Protein AF-A0A925KQ56-F1 (afdb_monomer_lite)

Secondary structure (DSSP, 8-state):
-EEEEEEE--SS---SEEEEEHHHHHHHHHHHHTTTTT-HHHHHHHS-TTS-EEE-GGGHHHHHHHHHHHHHHTTTSS-HHHHHHHHHHHHHHHHHHHHT-EEEEEE-

Foldseek 3Di:
DWKKKFWPPDPPDTHDIDTHDPVLLVVLCVVCVVPVVQQVQVCQQSVDRADKHKDALVCLVSNLVSLVVSLVVCVPPPCPPSNVRSVVVNVRSVVCNVVNTMMMIHHD

Radius of gyration: 12.73 Å; chains: 1; bounding box: 30×29×31 Å

Structure (mmCIF, N/CA/C/O backbone):
data_AF-A0A925KQ56-F1
#
_entry.id   AF-A0A925KQ56-F1
#
loop_
_atom_site.group_PDB
_atom_site.id
_atom_site.type_symbol
_atom_site.label_atom_id
_atom_site.label_alt_id
_atom_site.label_comp_id
_atom_site.label_asym_id
_atom_site.label_entity_id
_atom_site.label_seq_id
_atom_site.pdbx_PDB_ins_code
_atom_site.Cartn_x
_atom_site.Cartn_y
_atom_site.Cartn_z
_atom_site.occupancy
_atom_site.B_iso_or_equiv
_atom_site.auth_seq_id
_atom_site.auth_comp_id
_atom_site.auth_asym_id
_atom_site.auth_atom_id
_atom_site.pdbx_PDB_model_num
ATOM 1 N N . MET A 1 1 ? 8.446 16.331 -5.390 1.00 64.19 1 MET A N 1
ATOM 2 C CA . MET A 1 1 ? 7.085 16.292 -4.823 1.00 64.19 1 MET A CA 1
ATOM 3 C C . MET A 1 1 ? 6.797 14.844 -4.478 1.00 64.19 1 MET A C 1
ATOM 5 O O . MET A 1 1 ? 7.175 13.980 -5.271 1.00 64.19 1 MET A O 1
ATOM 9 N N . ALA A 1 2 ? 6.265 14.591 -3.287 1.00 78.31 2 ALA A N 1
ATOM 10 C CA . ALA A 1 2 ? 5.973 13.261 -2.758 1.00 78.31 2 ALA A CA 1
ATOM 11 C C . ALA A 1 2 ? 4.470 13.178 -2.468 1.00 78.31 2 ALA A C 1
ATOM 13 O O . ALA A 1 2 ? 3.882 14.183 -2.084 1.00 78.31 2 ALA A O 1
ATOM 14 N N . LEU A 1 3 ? 3.883 12.009 -2.696 1.00 82.69 3 LEU A N 1
ATOM 15 C CA . LEU A 1 3 ? 2.577 11.647 -2.159 1.00 82.69 3 LEU A CA 1
ATOM 16 C C . LEU A 1 3 ? 2.817 11.125 -0.741 1.00 82.69 3 LEU A C 1
ATOM 18 O O . LEU A 1 3 ? 3.615 10.205 -0.579 1.00 82.69 3 LEU A O 1
ATOM 22 N N . ASP A 1 4 ? 2.152 11.667 0.268 1.00 87.69 4 ASP A N 1
ATOM 23 C CA . ASP A 1 4 ? 2.236 11.139 1.627 1.00 87.69 4 ASP A CA 1
ATOM 24 C C . ASP A 1 4 ? 1.151 10.082 1.846 1.00 87.69 4 ASP A C 1
ATOM 26 O O . ASP A 1 4 ? -0.005 10.246 1.457 1.00 87.69 4 ASP A O 1
ATOM 30 N N . ILE A 1 5 ? 1.535 8.962 2.458 1.00 88.69 5 ILE A N 1
ATOM 31 C CA . ILE A 1 5 ? 0.607 7.920 2.897 1.00 88.69 5 ILE A CA 1
ATOM 32 C C . ILE A 1 5 ? 0.624 7.892 4.413 1.00 88.69 5 ILE A C 1
ATOM 34 O O . ILE A 1 5 ? 1.681 7.733 5.022 1.00 88.69 5 ILE A O 1
ATOM 38 N N . GLU A 1 6 ? -0.544 8.032 5.022 1.00 89.88 6 GLU A N 1
ATOM 39 C CA . GLU A 1 6 ? -0.686 8.221 6.457 1.00 89.88 6 GLU A CA 1
ATOM 40 C C . GLU A 1 6 ? -1.847 7.417 7.042 1.00 89.88 6 GLU A C 1
ATOM 42 O O . GLU A 1 6 ? -2.803 7.038 6.359 1.00 89.88 6 GLU A O 1
ATOM 47 N N . ILE A 1 7 ? -1.760 7.160 8.345 1.00 84.81 7 ILE A N 1
ATOM 48 C CA . ILE A 1 7 ? -2.906 6.691 9.124 1.00 84.81 7 ILE A CA 1
ATOM 49 C C . ILE A 1 7 ? -3.818 7.889 9.389 1.00 84.81 7 ILE A C 1
ATOM 51 O O . ILE A 1 7 ? -3.380 8.874 9.989 1.00 84.81 7 ILE A O 1
ATOM 55 N N . ASP A 1 8 ? -5.094 7.789 9.020 1.00 83.25 8 ASP A N 1
ATOM 56 C CA . ASP A 1 8 ? -6.060 8.842 9.320 1.00 83.25 8 ASP A CA 1
ATOM 57 C C . ASP A 1 8 ? -6.536 8.739 10.779 1.00 83.25 8 ASP A C 1
ATOM 59 O O . ASP A 1 8 ? -7.235 7.806 11.201 1.00 83.25 8 ASP A O 1
ATOM 63 N N . PHE A 1 9 ? -6.150 9.728 11.582 1.00 71.88 9 PHE A N 1
ATOM 64 C CA . PHE A 1 9 ? -6.612 9.879 12.959 1.00 71.88 9 PHE A CA 1
ATOM 65 C C . PHE A 1 9 ? -7.863 10.764 13.084 1.00 71.88 9 PHE A C 1
ATOM 67 O O . PHE A 1 9 ? -8.416 10.866 14.186 1.00 71.88 9 PHE A O 1
ATOM 74 N N . GLY A 1 10 ? -8.349 11.351 11.989 1.00 68.38 10 GLY A N 1
ATOM 75 C CA . GLY A 1 10 ? -9.392 12.370 11.947 1.00 68.38 10 GLY A CA 1
ATOM 76 C C . GLY A 1 10 ? -8.856 13.763 12.301 1.00 68.38 10 GLY A C 1
ATOM 77 O O . GLY A 1 10 ? -7.697 14.091 12.075 1.00 68.38 10 GLY A O 1
ATOM 78 N N . ASN A 1 11 ? -9.688 14.599 12.934 1.00 57.00 11 ASN A N 1
ATOM 79 C CA . ASN A 1 11 ? -9.375 16.007 13.251 1.00 57.00 11 ASN A CA 1
ATOM 80 C C . ASN A 1 11 ? -8.282 16.229 14.324 1.00 57.00 11 ASN A C 1
ATOM 82 O O . ASN A 1 11 ? -8.119 17.344 14.824 1.00 57.00 11 ASN A O 1
ATOM 86 N N . THR A 1 12 ? -7.546 15.195 14.731 1.00 44.12 12 THR A N 1
ATOM 87 C CA . THR A 1 12 ? -6.543 15.272 15.800 1.00 44.12 12 THR A CA 1
ATOM 88 C C . THR A 1 12 ? -5.239 14.613 15.365 1.00 44.12 12 THR A C 1
ATOM 90 O O . THR A 1 12 ? -5.074 13.418 15.574 1.00 44.12 12 THR A O 1
ATOM 93 N N . LYS A 1 13 ? -4.317 15.442 14.848 1.00 46.56 13 LYS A N 1
ATOM 94 C CA . LYS A 1 13 ? -2.942 15.136 14.393 1.00 46.56 13 LYS A CA 1
ATOM 95 C C . LYS A 1 13 ? -2.844 14.166 13.208 1.00 46.56 13 LYS A C 1
ATOM 97 O O . LYS A 1 13 ? -3.422 13.091 13.231 1.00 46.56 13 LYS A O 1
ATOM 102 N N . THR A 1 14 ? -2.033 14.539 12.220 1.00 52.03 14 THR A N 1
ATOM 103 C CA . THR A 1 14 ? -1.519 13.613 11.205 1.00 52.03 14 THR A CA 1
ATOM 104 C C . THR A 1 14 ? -0.808 12.457 11.903 1.00 52.03 14 THR A C 1
ATOM 106 O O . THR A 1 14 ? -0.095 12.655 12.896 1.00 52.03 14 THR A O 1
ATOM 109 N N . GLY A 1 15 ? -1.089 11.247 11.433 1.00 62.09 15 GLY A N 1
ATOM 110 C CA . GLY A 1 15 ? -0.518 10.021 11.959 1.00 62.09 15 GLY A CA 1
ATOM 111 C C . GLY A 1 15 ? 0.959 9.857 11.642 1.00 62.09 15 GLY A C 1
ATOM 112 O O . GLY A 1 15 ? 1.617 10.763 11.137 1.00 62.09 15 GLY A O 1
ATOM 113 N N . GLU A 1 16 ? 1.480 8.663 11.918 1.00 80.94 16 GLU A N 1
ATOM 114 C CA . GLU A 1 16 ? 2.671 8.192 11.209 1.00 80.94 16 GLU A CA 1
ATOM 115 C C . GLU A 1 16 ? 2.409 8.315 9.699 1.00 80.94 16 GLU A C 1
ATOM 117 O O . GLU A 1 16 ? 1.318 7.973 9.230 1.00 80.94 16 GLU A O 1
ATOM 122 N N . SER A 1 17 ? 3.383 8.846 8.961 1.00 87.88 17 SER A N 1
ATOM 123 C CA . SER A 1 17 ? 3.310 9.000 7.513 1.00 87.88 17 SER A CA 1
ATOM 124 C C . SER A 1 17 ? 4.595 8.517 6.856 1.00 87.88 17 SER A C 1
ATOM 126 O O . SER A 1 17 ? 5.677 8.548 7.453 1.00 87.88 17 SER A O 1
ATOM 128 N N . ILE A 1 18 ? 4.466 8.053 5.618 1.00 91.25 18 ILE A N 1
ATOM 129 C CA . ILE A 1 18 ? 5.586 7.664 4.768 1.00 91.25 18 ILE A CA 1
ATOM 130 C C . ILE A 1 18 ? 5.477 8.385 3.420 1.00 91.25 18 ILE A C 1
ATOM 132 O O . ILE A 1 18 ? 4.386 8.443 2.847 1.00 91.25 18 ILE A O 1
ATOM 136 N N . PRO A 1 19 ? 6.591 8.902 2.878 1.00 91.56 19 PRO A N 1
ATOM 137 C CA . PRO A 1 19 ? 6.584 9.526 1.567 1.00 91.56 19 PRO A CA 1
ATOM 138 C C . PRO A 1 19 ? 6.679 8.468 0.461 1.00 91.56 19 PRO A C 1
ATOM 140 O O . PRO A 1 19 ? 7.563 7.608 0.472 1.00 91.56 19 PRO A O 1
ATOM 143 N N . LEU A 1 20 ? 5.820 8.584 -0.547 1.00 90.44 20 LEU A N 1
ATOM 144 C CA . LEU A 1 20 ? 5.916 7.894 -1.827 1.00 90.44 20 LEU A CA 1
ATOM 145 C C . LEU A 1 20 ? 6.403 8.876 -2.896 1.00 90.44 20 LEU A C 1
ATOM 147 O O . LEU A 1 20 ? 5.721 9.842 -3.237 1.00 90.44 20 LEU A O 1
ATOM 151 N N . TYR A 1 21 ? 7.581 8.625 -3.465 1.00 90.94 21 TYR A N 1
ATOM 152 C CA . TYR A 1 21 ? 8.112 9.442 -4.555 1.00 90.94 21 TYR A CA 1
ATOM 153 C C . TYR A 1 21 ? 7.565 9.002 -5.917 1.00 90.94 21 TYR A C 1
ATOM 155 O O . TYR A 1 21 ? 7.236 7.838 -6.133 1.00 90.94 21 TYR A O 1
ATOM 163 N N . LEU A 1 22 ? 7.550 9.929 -6.879 1.00 89.00 22 LEU A N 1
ATOM 164 C CA . LEU A 1 22 ? 6.930 9.735 -8.195 1.00 89.00 22 LEU A CA 1
ATOM 165 C C . LEU A 1 22 ? 7.489 8.526 -8.956 1.00 89.00 22 LEU A C 1
ATOM 167 O O . LEU A 1 22 ? 6.752 7.837 -9.658 1.00 89.00 22 LEU A O 1
ATOM 171 N N . ASN A 1 23 ? 8.789 8.259 -8.811 1.00 88.88 23 ASN A N 1
ATOM 172 C CA . ASN A 1 23 ? 9.421 7.104 -9.445 1.00 88.88 23 ASN A CA 1
ATOM 173 C C . ASN A 1 23 ? 8.892 5.793 -8.851 1.00 88.88 23 ASN A C 1
ATOM 175 O O . ASN A 1 23 ? 8.484 4.916 -9.605 1.00 88.88 23 ASN A O 1
ATOM 179 N N . ASP A 1 24 ? 8.854 5.684 -7.521 1.00 89.25 24 ASP A N 1
ATOM 180 C CA . ASP A 1 24 ? 8.344 4.503 -6.818 1.00 89.25 24 ASP A CA 1
ATOM 181 C C . ASP A 1 24 ? 6.856 4.289 -7.126 1.00 89.25 24 ASP A C 1
ATOM 183 O O . ASP A 1 24 ? 6.447 3.178 -7.463 1.00 89.25 24 ASP A O 1
ATOM 187 N N . HIS A 1 25 ? 6.062 5.368 -7.125 1.00 92.06 25 HIS A N 1
ATOM 188 C CA . HIS A 1 25 ? 4.655 5.338 -7.538 1.00 92.06 25 HIS A CA 1
ATOM 189 C C . HIS A 1 25 ? 4.490 4.79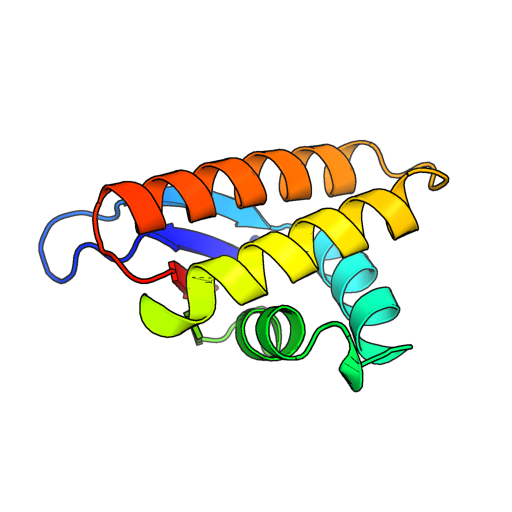7 -8.955 1.00 92.06 25 HIS A C 1
ATOM 191 O O . HIS A 1 25 ? 3.706 3.877 -9.170 1.00 92.06 25 HIS A O 1
ATOM 197 N N . SER A 1 26 ? 5.264 5.317 -9.911 1.00 90.06 26 SER A N 1
ATOM 198 C CA . SER A 1 26 ? 5.183 4.900 -11.313 1.00 90.06 26 SER A CA 1
ATOM 199 C C . SER A 1 26 ? 5.488 3.410 -11.481 1.00 90.06 26 SER A C 1
ATOM 201 O O . SER A 1 26 ? 4.834 2.736 -12.277 1.00 90.06 26 SER A O 1
ATOM 203 N N . PHE A 1 27 ? 6.452 2.874 -10.726 1.00 89.38 27 PHE A N 1
ATOM 204 C CA . PHE A 1 27 ? 6.766 1.445 -10.748 1.00 89.38 27 PHE A CA 1
ATOM 205 C C . PHE A 1 27 ? 5.651 0.598 -10.146 1.00 89.38 27 PHE A C 1
ATOM 207 O O . PHE A 1 27 ? 5.209 -0.357 -10.786 1.00 89.38 27 PHE A O 1
ATOM 214 N N . ILE A 1 28 ? 5.176 0.966 -8.955 1.00 92.38 28 ILE A N 1
ATOM 215 C CA . ILE A 1 28 ? 4.092 0.254 -8.271 1.00 92.38 28 ILE A CA 1
ATOM 216 C C . ILE A 1 28 ? 2.844 0.246 -9.150 1.00 92.38 28 ILE A C 1
ATOM 218 O O . ILE A 1 28 ? 2.286 -0.817 -9.402 1.00 92.38 28 ILE A O 1
ATOM 222 N N . MET A 1 29 ? 2.451 1.402 -9.690 1.00 93.81 29 MET A N 1
ATOM 223 C CA . MET A 1 29 ? 1.274 1.513 -10.547 1.00 93.81 29 MET A CA 1
ATOM 224 C C . MET A 1 29 ? 1.435 0.761 -11.861 1.00 93.81 29 MET A C 1
ATOM 226 O O . MET A 1 29 ? 0.470 0.166 -12.326 1.00 93.81 29 MET A O 1
ATOM 230 N N . LYS A 1 30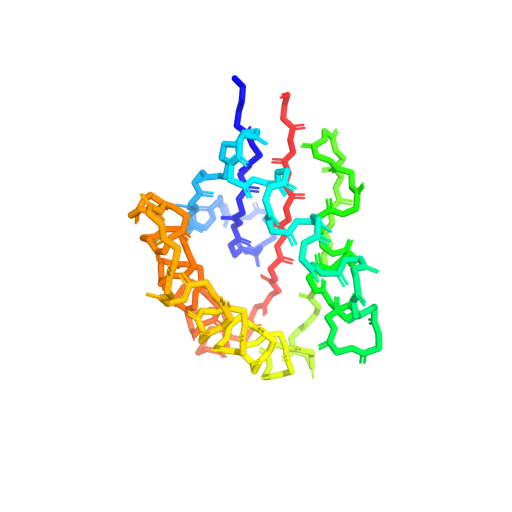 ? 2.627 0.733 -12.465 1.00 92.94 30 LYS A N 1
ATOM 231 C CA . LYS A 1 30 ? 2.857 -0.084 -13.663 1.00 92.94 30 LYS A CA 1
ATOM 232 C C . LYS A 1 30 ? 2.593 -1.565 -13.374 1.00 92.94 30 LYS A C 1
ATOM 234 O O . LYS A 1 30 ? 1.812 -2.185 -14.083 1.00 92.94 30 LYS A O 1
ATOM 239 N N . VAL A 1 31 ? 3.196 -2.107 -12.315 1.00 92.62 31 VAL A N 1
ATOM 240 C CA . VAL A 1 31 ? 3.026 -3.523 -11.945 1.00 92.62 31 VAL A CA 1
ATOM 241 C C . VAL A 1 31 ? 1.592 -3.824 -11.509 1.00 92.62 31 VAL A C 1
ATOM 243 O O . VAL A 1 31 ? 1.066 -4.884 -11.841 1.00 92.62 31 VAL A O 1
ATOM 246 N N . ALA A 1 32 ? 0.956 -2.903 -10.784 1.00 93.94 32 ALA A N 1
ATOM 247 C CA . ALA A 1 32 ? -0.414 -3.065 -10.323 1.00 93.94 32 ALA A CA 1
ATOM 248 C C . ALA A 1 32 ? -1.408 -3.086 -11.495 1.00 93.94 32 ALA A C 1
ATOM 250 O O . ALA A 1 32 ? -2.261 -3.966 -11.545 1.00 93.94 32 ALA A O 1
ATOM 251 N N . ASN A 1 33 ? -1.254 -2.181 -12.468 1.00 94.00 33 ASN A N 1
ATOM 252 C CA . ASN A 1 33 ? -2.113 -2.126 -13.656 1.00 94.00 33 ASN A CA 1
ATOM 253 C C . ASN A 1 33 ? -1.918 -3.327 -14.601 1.00 94.00 33 ASN A C 1
ATOM 255 O O . ASN A 1 33 ? -2.847 -3.702 -15.308 1.00 94.00 33 ASN A O 1
ATOM 259 N N . ASP A 1 34 ? -0.746 -3.970 -14.603 1.00 93.00 34 ASP A N 1
ATOM 260 C CA . ASP A 1 34 ? -0.530 -5.201 -15.378 1.00 93.00 34 ASP A CA 1
ATOM 261 C C . ASP A 1 34 ? -1.335 -6.405 -14.816 1.00 93.00 34 ASP A C 1
ATOM 263 O O . ASP A 1 34 ? -1.544 -7.393 -15.523 1.00 93.00 34 ASP A O 1
ATOM 267 N N . ASP A 1 35 ? -1.801 -6.343 -13.558 1.00 91.25 35 ASP A N 1
ATOM 268 C CA . ASP A 1 35 ? -2.650 -7.357 -12.907 1.00 91.25 35 ASP A CA 1
ATOM 269 C C . ASP A 1 35 ? -3.683 -6.698 -11.969 1.00 91.25 35 ASP A C 1
ATOM 271 O O . ASP A 1 35 ? -3.685 -6.918 -10.756 1.00 91.25 35 ASP A O 1
ATOM 275 N N . GLU A 1 36 ? -4.576 -5.877 -12.536 1.00 91.75 36 GLU A N 1
ATOM 276 C CA . GLU A 1 36 ? -5.549 -5.075 -11.768 1.00 91.75 36 GLU A CA 1
ATOM 277 C C . GLU A 1 36 ? -6.399 -5.913 -10.803 1.00 91.75 36 GLU A C 1
ATOM 279 O O . GLU A 1 36 ? -6.738 -5.469 -9.708 1.00 91.75 36 GLU A O 1
ATOM 284 N N . SER A 1 37 ? -6.716 -7.154 -11.187 1.00 93.31 37 SER A N 1
ATOM 285 C CA . SER A 1 37 ? -7.508 -8.079 -10.367 1.00 93.31 37 SER A CA 1
ATOM 286 C C . SER A 1 37 ? -6.825 -8.469 -9.054 1.00 93.31 37 SER A C 1
ATOM 288 O O . SER A 1 37 ? -7.498 -8.865 -8.101 1.00 93.31 37 SER A O 1
ATOM 290 N N . ARG A 1 38 ? -5.492 -8.377 -9.013 1.00 94.56 38 ARG A N 1
ATOM 291 C CA . ARG A 1 38 ? -4.655 -8.720 -7.864 1.00 94.56 38 ARG A CA 1
ATOM 292 C C . ARG A 1 38 ? -4.406 -7.532 -6.947 1.00 94.56 38 ARG A C 1
ATOM 294 O O . ARG A 1 38 ? -4.164 -7.762 -5.769 1.00 94.56 38 ARG A O 1
ATOM 301 N N . PHE A 1 39 ? -4.435 -6.312 -7.481 1.00 96.69 39 PHE A N 1
ATOM 302 C CA . PHE A 1 39 ? -4.046 -5.092 -6.766 1.00 96.69 39 PHE A CA 1
ATOM 303 C C . PHE A 1 39 ? -5.127 -3.990 -6.739 1.00 96.69 39 PHE A C 1
ATOM 305 O O . PHE A 1 39 ? -4.798 -2.812 -6.930 1.00 96.69 39 PHE A O 1
ATOM 312 N N . PRO A 1 40 ? -6.422 -4.314 -6.553 1.00 95.69 40 PRO A N 1
ATOM 313 C CA . PRO A 1 40 ? -7.481 -3.315 -6.641 1.00 95.69 40 PRO A CA 1
ATOM 314 C C . PRO A 1 40 ? -7.373 -2.212 -5.576 1.00 95.69 40 PRO A C 1
ATOM 316 O O . PRO A 1 40 ? -7.688 -1.057 -5.876 1.00 95.69 40 PRO A O 1
ATOM 319 N N . LEU A 1 41 ? -6.930 -2.516 -4.350 1.00 96.44 41 LEU A N 1
ATOM 320 C CA . LEU A 1 41 ? -6.840 -1.525 -3.271 1.00 96.44 41 LEU A CA 1
ATOM 321 C C . LEU A 1 41 ? -5.624 -0.615 -3.428 1.00 96.44 41 LEU A C 1
ATOM 323 O O . LEU A 1 41 ? -5.753 0.595 -3.235 1.00 96.44 41 LEU A O 1
ATOM 327 N N . LEU A 1 42 ? -4.474 -1.162 -3.835 1.00 94.88 42 LEU A N 1
ATOM 328 C CA . LEU A 1 42 ? -3.294 -0.371 -4.188 1.00 94.88 42 LEU A CA 1
ATOM 329 C C . LEU A 1 42 ? -3.602 0.594 -5.331 1.00 94.88 42 LEU A C 1
ATOM 331 O O . LEU A 1 42 ? -3.295 1.780 -5.220 1.00 94.88 42 LEU A O 1
ATOM 335 N N . ILE A 1 43 ? -4.256 0.114 -6.396 1.00 94.94 43 ILE A N 1
ATOM 336 C CA . ILE A 1 43 ? -4.673 0.970 -7.512 1.00 94.94 43 ILE A CA 1
ATOM 337 C C . ILE A 1 43 ? -5.610 2.058 -7.010 1.00 94.94 43 ILE A C 1
ATOM 339 O O . ILE A 1 43 ? -5.394 3.220 -7.328 1.00 94.94 43 ILE A O 1
ATOM 343 N N . ARG A 1 44 ? -6.625 1.720 -6.206 1.00 93.88 44 ARG A N 1
ATOM 344 C CA . ARG A 1 44 ? -7.590 2.707 -5.706 1.00 93.88 44 ARG A CA 1
ATOM 345 C C . ARG A 1 44 ? -6.935 3.772 -4.829 1.00 93.88 44 ARG A C 1
ATOM 347 O O . ARG A 1 44 ? -7.249 4.948 -4.983 1.00 93.88 44 ARG A 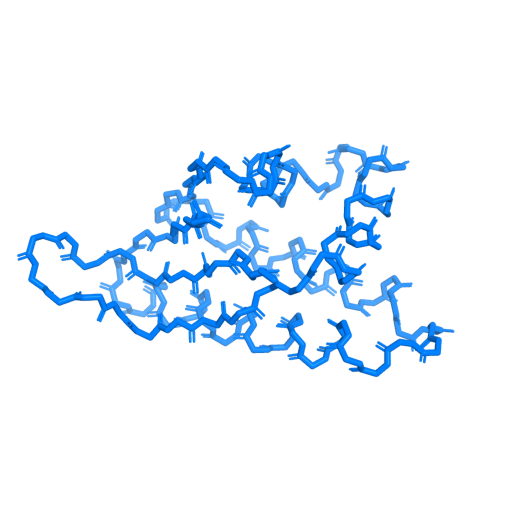O 1
ATOM 354 N N . LEU A 1 45 ? -6.034 3.372 -3.935 1.00 93.50 45 LEU A N 1
ATOM 355 C CA . LEU A 1 45 ? -5.321 4.286 -3.045 1.00 93.50 45 LEU A CA 1
ATOM 356 C C . LEU A 1 45 ? -4.375 5.214 -3.817 1.00 93.50 45 LEU A C 1
ATOM 358 O O . LEU A 1 45 ? -4.262 6.388 -3.483 1.00 93.50 45 LEU A O 1
ATOM 362 N N . LEU A 1 46 ? -3.710 4.695 -4.852 1.00 92.62 46 LEU A N 1
ATOM 363 C CA . LEU A 1 46 ? -2.645 5.390 -5.581 1.00 92.62 46 LEU A CA 1
ATOM 364 C C . LEU A 1 46 ? -3.082 5.915 -6.960 1.00 92.62 46 LEU A C 1
ATOM 366 O O . LEU A 1 46 ? -2.247 6.418 -7.715 1.00 92.62 46 LEU A O 1
ATOM 370 N N . HIS A 1 47 ? -4.371 5.815 -7.305 1.00 85.94 47 HIS A N 1
ATOM 371 C CA . HIS A 1 47 ? -4.907 6.128 -8.637 1.00 85.94 47 HIS A CA 1
ATOM 372 C C . HIS A 1 47 ? -4.549 7.546 -9.098 1.00 85.94 47 HIS A C 1
ATOM 374 O O . HIS A 1 47 ? -4.271 7.771 -10.275 1.00 85.94 47 HIS A O 1
ATOM 380 N N . ASN A 1 48 ? -4.527 8.505 -8.168 1.00 77.31 48 ASN A N 1
ATOM 381 C CA . ASN A 1 48 ? -4.116 9.873 -8.438 1.00 77.31 48 ASN A CA 1
ATOM 382 C C . ASN A 1 48 ? -2.974 10.275 -7.501 1.00 77.31 48 ASN A C 1
ATOM 384 O O . ASN A 1 48 ? -3.202 10.541 -6.327 1.00 77.31 48 ASN A O 1
ATOM 388 N N . TYR A 1 49 ? -1.758 10.365 -8.045 1.00 75.25 49 TYR A N 1
ATOM 389 C CA . TYR A 1 49 ? -0.559 10.754 -7.293 1.00 75.25 49 TYR A CA 1
ATOM 390 C C . TYR A 1 49 ? -0.659 12.145 -6.641 1.00 75.25 49 TYR A C 1
ATOM 392 O O . TYR A 1 49 ? 0.007 12.403 -5.649 1.00 75.25 49 TYR A O 1
ATOM 400 N N . PHE A 1 50 ? -1.487 13.039 -7.188 1.00 76.44 50 PHE A N 1
ATOM 401 C CA . PHE A 1 50 ? -1.755 14.372 -6.627 1.00 76.44 50 PHE A CA 1
ATOM 402 C C . PHE A 1 50 ? -3.177 14.485 -6.061 1.00 76.44 50 PHE A C 1
ATOM 404 O O . PHE A 1 50 ? -3.717 15.578 -5.917 1.00 76.44 50 PHE A O 1
ATOM 411 N N . GLY A 1 51 ? -3.850 13.352 -5.872 1.00 76.7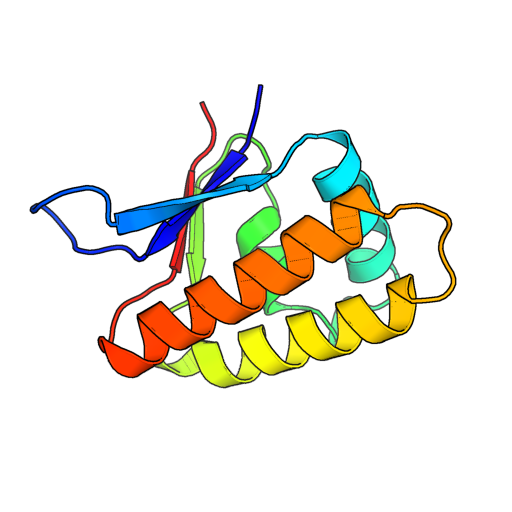5 51 GLY A N 1
ATOM 412 C CA . GLY A 1 51 ? -5.216 13.293 -5.376 1.00 76.75 51 GLY A CA 1
ATOM 413 C C . GLY A 1 51 ? -5.286 12.692 -3.987 1.00 76.75 51 GLY A C 1
ATOM 414 O O . GLY A 1 51 ? -4.276 12.375 -3.365 1.00 76.75 51 GLY A O 1
ATOM 415 N N . GLU A 1 52 ? -6.519 12.516 -3.529 1.00 83.69 52 GLU A N 1
ATOM 416 C CA . GLU A 1 52 ? -6.796 11.796 -2.297 1.00 83.69 52 GLU A CA 1
ATOM 417 C C . GLU A 1 52 ? -7.235 10.365 -2.612 1.00 83.69 52 GLU A C 1
ATOM 419 O O . GLU A 1 52 ? -8.080 10.140 -3.486 1.00 83.69 52 GLU A O 1
ATOM 424 N N . GLY A 1 53 ? -6.674 9.408 -1.881 1.00 88.19 53 GLY A N 1
ATOM 425 C CA . GLY A 1 53 ? -7.103 8.012 -1.872 1.00 88.19 53 GLY A CA 1
ATOM 426 C C . GLY A 1 53 ? -7.326 7.541 -0.440 1.00 88.19 53 GLY A C 1
ATOM 427 O O . GLY A 1 53 ? -6.656 8.013 0.475 1.00 88.19 53 GLY A O 1
ATOM 428 N N . GLU A 1 54 ? -8.257 6.611 -0.230 1.00 92.12 54 GLU A N 1
ATOM 429 C CA . GLU A 1 54 ? -8.550 6.078 1.104 1.00 92.12 54 GLU A CA 1
ATOM 430 C C . GLU A 1 54 ? -8.832 4.567 1.063 1.00 92.12 54 GLU A C 1
ATOM 432 O O . GLU A 1 54 ? -9.450 4.041 0.125 1.00 92.12 54 GLU A O 1
ATOM 437 N N . VAL A 1 55 ? -8.372 3.858 2.095 1.00 93.00 55 VAL A N 1
ATOM 438 C CA . VAL A 1 55 ? -8.685 2.447 2.351 1.00 93.00 55 VAL A CA 1
ATOM 439 C C . VAL A 1 55 ? -9.231 2.299 3.766 1.00 93.00 55 VAL A C 1
ATOM 441 O O . VAL A 1 55 ? -8.598 2.707 4.745 1.00 93.00 55 VAL A O 1
ATOM 444 N N . TYR A 1 56 ? -10.421 1.704 3.873 1.00 92.94 56 TYR A N 1
ATOM 445 C CA . TYR A 1 56 ? -11.131 1.584 5.139 1.00 92.94 56 TYR A CA 1
ATOM 446 C C . TYR A 1 56 ? -10.606 0.420 5.979 1.00 92.94 56 TYR A C 1
ATOM 448 O O . TYR A 1 56 ? -10.044 -0.540 5.461 1.00 92.94 56 TYR A O 1
ATOM 456 N N . LEU A 1 57 ? -10.864 0.465 7.291 1.00 91.69 57 LEU A N 1
ATOM 457 C CA . LEU A 1 57 ? -10.424 -0.557 8.252 1.00 91.69 57 LEU A CA 1
ATOM 458 C C . LEU A 1 57 ? -10.736 -1.995 7.800 1.00 91.69 57 LEU A C 1
ATOM 460 O O . LEU A 1 57 ? -9.922 -2.891 7.989 1.00 91.69 57 LEU A O 1
ATOM 464 N N . ILE A 1 58 ? -11.914 -2.209 7.211 1.00 94.56 58 ILE A N 1
ATOM 465 C CA . ILE A 1 58 ? -12.374 -3.528 6.754 1.00 94.56 58 ILE A CA 1
ATOM 466 C C . ILE A 1 58 ? -11.568 -4.090 5.572 1.00 94.56 58 ILE A C 1
ATOM 468 O O . ILE A 1 58 ? -11.635 -5.285 5.324 1.00 94.56 58 ILE A O 1
ATOM 472 N N . GLU A 1 59 ? -10.824 -3.243 4.863 1.00 96.12 59 GLU A N 1
ATOM 473 C CA . GLU A 1 59 ? -10.041 -3.583 3.670 1.00 96.12 59 GLU A CA 1
ATOM 474 C C . GLU A 1 59 ? -8.534 -3.657 3.973 1.00 96.12 59 GLU A C 1
ATOM 476 O O . GLU A 1 59 ? -7.744 -3.994 3.095 1.00 96.12 59 GLU A O 1
ATOM 481 N N . LEU A 1 60 ? -8.096 -3.341 5.199 1.00 95.38 60 LEU A N 1
ATOM 482 C CA . LEU A 1 60 ? -6.666 -3.245 5.510 1.00 95.38 60 LEU A CA 1
ATOM 483 C C . LEU A 1 60 ? -5.934 -4.592 5.474 1.00 95.38 60 LEU A C 1
ATOM 485 O O . LEU A 1 60 ? -4.764 -4.623 5.102 1.00 95.38 60 LEU A O 1
ATOM 489 N N . ASP A 1 61 ? -6.594 -5.696 5.827 1.00 96.38 61 ASP A N 1
ATOM 490 C CA . ASP A 1 61 ? -5.996 -7.035 5.712 1.00 96.38 61 ASP A CA 1
ATOM 491 C C . ASP A 1 61 ? -5.792 -7.445 4.241 1.00 96.38 61 ASP A C 1
ATOM 493 O O . ASP A 1 61 ? -4.769 -8.046 3.889 1.00 96.38 61 ASP A O 1
ATOM 497 N N . ASP A 1 62 ? -6.724 -7.056 3.368 1.00 96.88 62 ASP A N 1
ATOM 498 C CA . ASP A 1 62 ? -6.614 -7.262 1.923 1.00 96.88 62 ASP A CA 1
ATOM 499 C C . ASP A 1 62 ? -5.501 -6.377 1.347 1.00 96.88 62 ASP A C 1
ATOM 501 O O . ASP A 1 62 ? -4.607 -6.880 0.669 1.00 96.88 62 ASP A O 1
ATOM 505 N N . LEU A 1 63 ? -5.460 -5.090 1.714 1.00 97.06 63 LEU A N 1
ATOM 506 C CA . LEU A 1 63 ? -4.394 -4.167 1.308 1.00 97.06 63 LEU A CA 1
ATOM 507 C C . LEU A 1 63 ? -3.016 -4.671 1.751 1.00 97.06 63 LEU A C 1
ATOM 509 O O . LEU A 1 63 ? -2.060 -4.649 0.979 1.00 97.06 63 LEU A O 1
ATOM 513 N N . LYS A 1 64 ? -2.898 -5.163 2.987 1.00 96.06 64 LYS A N 1
ATOM 514 C CA . LYS A 1 64 ? -1.652 -5.752 3.489 1.00 96.06 64 LYS A CA 1
ATOM 515 C C . LYS A 1 64 ? -1.225 -6.961 2.654 1.00 96.06 64 LYS A C 1
ATOM 517 O O . LYS A 1 64 ? -0.034 -7.139 2.390 1.00 96.06 64 LYS A O 1
ATOM 522 N N . SER A 1 65 ? -2.184 -7.781 2.229 1.00 97.00 65 SER A N 1
ATOM 523 C CA . SER A 1 65 ? -1.934 -8.926 1.350 1.00 97.00 65 SER A CA 1
ATOM 524 C C . SER A 1 65 ? -1.474 -8.483 -0.044 1.00 97.00 65 SER A C 1
ATOM 526 O O . SER A 1 65 ? -0.532 -9.066 -0.582 1.00 97.00 65 SER A O 1
ATOM 528 N N . GLU A 1 66 ? -2.066 -7.420 -0.595 1.00 97.50 66 GLU A N 1
ATOM 529 C CA . GLU A 1 66 ? -1.635 -6.807 -1.857 1.00 97.50 66 GLU A CA 1
ATOM 530 C C . GLU A 1 66 ? -0.202 -6.262 -1.775 1.00 97.50 66 GLU A C 1
ATOM 532 O O . GLU A 1 66 ? 0.604 -6.528 -2.666 1.00 97.50 66 GLU A O 1
ATOM 537 N N . ILE A 1 67 ? 0.151 -5.562 -0.689 1.00 95.88 67 ILE A N 1
ATOM 538 C CA . ILE A 1 67 ? 1.512 -5.046 -0.462 1.00 95.88 67 ILE A CA 1
ATOM 539 C C . ILE A 1 67 ? 2.518 -6.199 -0.398 1.00 95.88 67 ILE A C 1
ATOM 541 O O . ILE A 1 67 ? 3.545 -6.153 -1.072 1.00 95.88 67 ILE A O 1
ATOM 545 N N . ALA A 1 68 ? 2.217 -7.258 0.358 1.00 94.31 68 ALA A N 1
ATOM 546 C CA . ALA A 1 68 ? 3.100 -8.419 0.468 1.00 94.31 68 ALA A CA 1
ATOM 547 C C . ALA A 1 68 ? 3.297 -9.134 -0.881 1.00 94.31 68 ALA A C 1
ATOM 549 O O . ALA A 1 68 ? 4.379 -9.644 -1.172 1.00 94.31 68 ALA A O 1
ATOM 550 N N . GLU A 1 69 ? 2.263 -9.185 -1.719 1.00 94.88 69 GLU A N 1
ATOM 551 C CA . GLU A 1 69 ? 2.370 -9.743 -3.066 1.00 94.88 69 GLU A CA 1
ATOM 552 C C . GLU A 1 69 ? 3.167 -8.821 -4.005 1.00 94.88 69 GLU A C 1
ATOM 554 O O . GLU A 1 69 ? 3.992 -9.301 -4.785 1.00 94.88 69 GLU A O 1
ATOM 559 N N . MET A 1 70 ? 2.996 -7.503 -3.883 1.00 94.38 70 MET A N 1
ATOM 560 C CA . MET A 1 70 ? 3.786 -6.505 -4.607 1.00 94.38 70 MET A CA 1
ATOM 561 C C . MET A 1 70 ? 5.277 -6.595 -4.241 1.00 94.38 70 MET A C 1
ATOM 563 O O . MET A 1 70 ? 6.129 -6.605 -5.130 1.00 94.38 70 MET A O 1
ATOM 567 N N . GLU A 1 71 ? 5.608 -6.754 -2.955 1.00 91.88 71 GLU A N 1
ATOM 568 C CA . GLU A 1 71 ? 6.985 -6.966 -2.488 1.00 91.88 71 GLU A CA 1
ATOM 569 C C . GLU A 1 71 ? 7.633 -8.204 -3.117 1.00 91.88 71 GLU A C 1
ATOM 571 O O . GLU A 1 71 ? 8.805 -8.152 -3.494 1.00 91.88 71 GLU A O 1
ATOM 576 N N . LYS A 1 72 ? 6.889 -9.310 -3.254 1.00 90.25 72 LYS A N 1
ATOM 577 C CA . LYS A 1 72 ? 7.386 -10.521 -3.929 1.00 90.25 72 LYS A CA 1
ATOM 578 C C . LYS A 1 72 ? 7.609 -10.289 -5.416 1.00 90.25 72 LYS A C 1
ATOM 580 O O . LYS A 1 72 ? 8.598 -10.760 -5.955 1.00 90.25 72 LYS A O 1
ATOM 585 N N . ARG A 1 73 ? 6.714 -9.570 -6.098 1.00 88.62 73 ARG A N 1
ATOM 586 C CA . ARG A 1 73 ? 6.886 -9.281 -7.532 1.00 88.62 73 ARG A CA 1
ATOM 587 C C . ARG A 1 73 ? 8.075 -8.371 -7.807 1.00 88.62 73 ARG A C 1
ATOM 589 O O . ARG A 1 73 ? 8.717 -8.498 -8.844 1.00 88.62 73 ARG A O 1
ATOM 596 N N . LEU A 1 74 ? 8.367 -7.469 -6.879 1.00 86.12 74 LEU A N 1
ATOM 597 C CA . LEU A 1 74 ? 9.481 -6.534 -6.980 1.00 86.12 74 LEU A CA 1
ATOM 598 C C . LEU A 1 74 ? 10.766 -7.047 -6.315 1.00 86.12 74 LEU A C 1
ATOM 600 O O . LEU A 1 74 ? 11.778 -6.344 -6.361 1.00 86.12 74 LEU A O 1
ATOM 604 N N . SER A 1 75 ? 10.770 -8.259 -5.736 1.00 73.25 75 SER A N 1
ATOM 605 C CA . SER A 1 75 ? 11.938 -8.821 -5.040 1.00 73.25 75 SER A CA 1
ATOM 606 C C . SER A 1 75 ? 13.152 -9.001 -5.946 1.00 73.25 75 SER A C 1
ATOM 608 O O . SER A 1 75 ? 14.279 -8.916 -5.460 1.00 73.25 75 SER A O 1
ATOM 610 N N . ASP A 1 76 ? 12.904 -9.202 -7.241 1.00 67.31 76 ASP A N 1
ATOM 611 C CA . ASP A 1 76 ? 13.918 -9.457 -8.268 1.00 67.31 76 ASP A CA 1
ATOM 612 C C . ASP A 1 76 ? 14.318 -8.179 -9.031 1.00 67.31 76 ASP A C 1
ATOM 614 O O . ASP A 1 76 ? 15.086 -8.233 -9.990 1.00 67.31 76 ASP A O 1
ATOM 618 N N . SER A 1 77 ? 13.789 -7.019 -8.626 1.00 62.25 77 SER A N 1
ATOM 619 C CA . SER A 1 77 ? 14.059 -5.729 -9.267 1.00 62.25 77 SER A CA 1
ATOM 620 C C . SER A 1 77 ? 15.213 -4.977 -8.588 1.00 62.25 77 SER A C 1
ATOM 622 O O . SER A 1 77 ? 15.372 -5.039 -7.371 1.00 62.25 77 SER A O 1
ATOM 624 N N . GLU A 1 78 ? 15.995 -4.216 -9.361 1.00 64.38 78 GLU A N 1
ATOM 625 C CA . GLU A 1 78 ? 17.122 -3.388 -8.877 1.00 64.38 78 GLU A CA 1
ATOM 626 C C . GLU A 1 78 ? 16.683 -2.152 -8.045 1.00 64.38 78 GLU A C 1
ATOM 628 O O . GLU A 1 78 ? 17.486 -1.261 -7.767 1.00 64.38 78 GLU A O 1
ATOM 633 N N . PHE A 1 79 ? 15.407 -2.053 -7.648 1.00 73.50 79 PHE A N 1
ATOM 634 C CA . PHE A 1 79 ? 14.832 -0.866 -7.006 1.00 73.50 79 PHE A CA 1
ATOM 635 C C . PHE A 1 79 ? 14.742 -1.006 -5.482 1.00 73.50 79 PHE A C 1
ATOM 637 O O . PHE A 1 79 ? 13.660 -1.149 -4.909 1.00 73.50 79 PHE A O 1
ATOM 644 N N . ASP A 1 80 ? 15.889 -0.893 -4.809 1.00 78.75 80 ASP A N 1
ATOM 645 C CA . ASP A 1 80 ? 15.985 -0.979 -3.342 1.00 78.75 80 ASP A CA 1
ATOM 646 C C . ASP A 1 80 ? 15.042 -0.001 -2.614 1.00 78.75 80 ASP A C 1
ATOM 648 O O . ASP A 1 80 ? 14.436 -0.353 -1.602 1.00 78.75 80 ASP A O 1
ATOM 652 N N . LYS A 1 81 ? 14.848 1.206 -3.164 1.00 85.06 81 LYS A N 1
ATOM 653 C CA . LYS A 1 81 ? 13.990 2.245 -2.566 1.00 85.06 81 LYS A CA 1
ATOM 654 C C . LYS A 1 81 ? 12.502 1.903 -2.601 1.00 85.06 81 LYS A C 1
ATOM 656 O O . LYS A 1 81 ? 11.808 2.116 -1.612 1.00 85.06 81 LYS A O 1
ATOM 661 N N . THR A 1 82 ? 12.015 1.324 -3.698 1.00 89.81 82 THR A N 1
ATOM 662 C CA . THR A 1 82 ? 10.608 0.914 -3.808 1.00 89.81 82 THR A CA 1
ATOM 663 C C . THR A 1 82 ? 10.296 -0.206 -2.816 1.00 89.81 82 THR A C 1
ATOM 665 O O . THR A 1 82 ? 9.222 -0.235 -2.221 1.00 89.81 82 THR A O 1
ATOM 668 N N . ARG A 1 83 ? 11.259 -1.103 -2.570 1.00 88.06 83 ARG A N 1
ATOM 669 C CA . ARG A 1 83 ? 11.131 -2.156 -1.554 1.00 88.06 83 ARG A CA 1
ATOM 670 C C . ARG A 1 83 ? 11.132 -1.601 -0.133 1.00 88.06 83 ARG A C 1
ATOM 672 O O . ARG A 1 83 ? 10.351 -2.059 0.694 1.00 88.06 83 ARG A O 1
ATOM 679 N N . GLU A 1 84 ? 11.996 -0.630 0.154 1.00 90.00 84 GLU A N 1
ATOM 680 C CA . GLU A 1 84 ? 12.013 0.065 1.446 1.00 90.00 84 GLU A CA 1
ATOM 681 C C . GLU A 1 84 ? 10.680 0.777 1.715 1.00 90.00 84 GLU A C 1
ATOM 683 O O . GLU A 1 84 ? 10.123 0.654 2.811 1.00 90.00 84 GLU A O 1
ATOM 688 N N . PHE A 1 85 ? 10.128 1.440 0.694 1.00 92.06 85 PHE A N 1
ATOM 689 C CA . PHE A 1 85 ? 8.792 2.021 0.758 1.00 92.06 85 PHE A CA 1
ATOM 690 C C . PHE A 1 85 ? 7.727 0.955 1.055 1.00 92.06 85 PHE A C 1
ATOM 692 O O . PHE A 1 85 ? 6.968 1.124 2.003 1.00 92.06 85 PHE A O 1
ATOM 699 N N . LEU A 1 86 ? 7.683 -0.156 0.309 1.00 93.56 86 LEU A N 1
ATOM 700 C CA . LEU A 1 86 ? 6.664 -1.199 0.507 1.00 93.56 86 LEU A CA 1
ATOM 701 C C . LEU A 1 86 ? 6.728 -1.827 1.903 1.00 93.56 86 LEU A C 1
ATOM 703 O O . LEU A 1 86 ? 5.682 -2.063 2.510 1.00 93.56 86 LEU A O 1
ATOM 707 N N . ARG A 1 87 ? 7.934 -2.011 2.449 1.00 92.44 87 ARG A N 1
ATOM 708 C CA . ARG A 1 87 ? 8.109 -2.489 3.823 1.00 92.44 87 ARG A CA 1
ATOM 709 C C . ARG A 1 87 ? 7.553 -1.491 4.831 1.00 92.44 87 ARG A C 1
ATOM 711 O O . ARG A 1 87 ? 6.753 -1.869 5.683 1.00 92.44 87 ARG A O 1
ATOM 718 N N . SER A 1 88 ? 7.942 -0.224 4.703 1.00 93.25 88 SER A N 1
ATOM 719 C CA . SER A 1 88 ? 7.450 0.852 5.572 1.00 93.25 88 SER A CA 1
ATOM 720 C C . SER A 1 88 ? 5.928 0.997 5.460 1.00 93.25 88 SER A C 1
ATOM 722 O O . SER A 1 88 ? 5.239 1.224 6.450 1.00 93.25 88 SER A O 1
ATOM 724 N N . PHE A 1 89 ? 5.380 0.787 4.263 1.00 95.06 89 PHE A N 1
ATOM 725 C CA . PHE A 1 89 ? 3.948 0.820 4.014 1.00 95.06 89 PHE A CA 1
ATOM 726 C C . PHE A 1 89 ? 3.212 -0.353 4.663 1.00 95.06 89 PHE A C 1
ATOM 728 O O . PHE A 1 89 ? 2.178 -0.156 5.299 1.00 95.06 89 PHE A O 1
ATOM 735 N N . SER A 1 90 ? 3.771 -1.560 4.594 1.00 94.88 90 SER A N 1
ATOM 736 C CA . SER A 1 90 ? 3.252 -2.736 5.301 1.00 94.88 90 SER A CA 1
ATOM 737 C C . SER A 1 90 ? 3.220 -2.526 6.823 1.00 94.88 90 SER A C 1
ATOM 739 O O . SER A 1 90 ? 2.228 -2.856 7.482 1.00 94.88 90 SER A O 1
ATOM 741 N N . GLU A 1 91 ? 4.272 -1.922 7.386 1.00 94.06 91 GLU A N 1
ATOM 742 C CA . GLU A 1 91 ? 4.340 -1.555 8.806 1.00 94.06 91 GLU A CA 1
ATOM 743 C C . GLU A 1 91 ? 3.275 -0.513 9.176 1.00 94.06 91 GLU A C 1
ATOM 745 O O . GLU A 1 91 ? 2.564 -0.688 10.170 1.00 94.06 91 GLU A O 1
ATOM 750 N N . LEU A 1 92 ? 3.089 0.508 8.335 1.00 93.81 92 LEU A N 1
ATOM 751 C CA . LEU A 1 92 ? 2.066 1.535 8.525 1.00 93.81 92 LEU A CA 1
ATOM 752 C C . LEU A 1 92 ? 0.645 0.948 8.510 1.00 93.81 92 LEU A C 1
ATOM 754 O O . LEU A 1 92 ? -0.166 1.246 9.389 1.00 93.81 92 LEU A O 1
ATOM 758 N N . VAL A 1 93 ? 0.349 0.053 7.559 1.00 94.75 93 VAL A N 1
ATOM 759 C CA . VAL A 1 93 ? -0.939 -0.658 7.483 1.00 94.75 93 VAL A CA 1
ATOM 760 C C . VAL A 1 93 ? -1.166 -1.504 8.736 1.00 94.75 93 VAL A C 1
ATOM 762 O O . VAL A 1 93 ? -2.257 -1.481 9.309 1.00 94.75 93 VAL A O 1
ATOM 765 N N . GLN A 1 94 ? -0.139 -2.203 9.229 1.00 94.38 94 GLN A N 1
ATOM 766 C CA . GLN A 1 94 ? -0.239 -2.933 10.495 1.00 94.38 94 GLN A CA 1
ATOM 767 C C . GLN A 1 94 ? -0.523 -1.993 11.678 1.00 94.38 94 GLN A C 1
ATOM 769 O O . GLN A 1 94 ? -1.320 -2.337 12.559 1.00 94.38 94 GLN A O 1
ATOM 774 N N . GLY A 1 95 ? 0.092 -0.808 11.692 1.00 92.12 95 GLY A N 1
ATOM 775 C CA . GLY A 1 95 ? -0.194 0.259 12.647 1.00 92.12 95 GLY A CA 1
ATOM 776 C C . GLY A 1 95 ? -1.661 0.694 12.612 1.00 92.12 95 GLY A C 1
ATOM 777 O O . GLY A 1 95 ? -2.294 0.780 13.668 1.00 92.12 95 GLY A O 1
ATOM 778 N N . ALA A 1 96 ? -2.229 0.891 11.418 1.00 91.44 96 ALA A N 1
ATOM 779 C CA . ALA A 1 96 ? -3.636 1.248 11.235 1.00 91.44 96 ALA A CA 1
ATOM 780 C C . ALA A 1 96 ? -4.589 0.140 11.711 1.00 91.44 96 ALA A C 1
ATOM 782 O O . ALA A 1 96 ? -5.555 0.433 12.420 1.00 91.44 96 ALA A O 1
ATOM 783 N N . ILE A 1 97 ? -4.289 -1.130 11.409 1.00 92.75 97 ILE A N 1
ATOM 784 C CA . ILE A 1 97 ? -5.063 -2.292 11.883 1.00 92.75 97 ILE A CA 1
ATOM 785 C C . ILE A 1 97 ? -5.092 -2.326 13.415 1.00 92.75 97 ILE A C 1
ATOM 787 O O . ILE A 1 97 ? -6.165 -2.386 14.021 1.00 92.75 97 ILE A O 1
ATOM 791 N N . ASN A 1 98 ? -3.923 -2.225 14.053 1.00 92.50 98 ASN A N 1
ATOM 792 C CA . ASN A 1 98 ? -3.798 -2.271 15.513 1.00 92.50 98 ASN A CA 1
ATOM 793 C C . ASN A 1 98 ? -4.569 -1.134 16.198 1.00 92.50 98 ASN A C 1
ATOM 795 O O . ASN A 1 98 ? -5.117 -1.313 17.287 1.00 92.50 98 ASN A O 1
ATOM 799 N N . GLN A 1 99 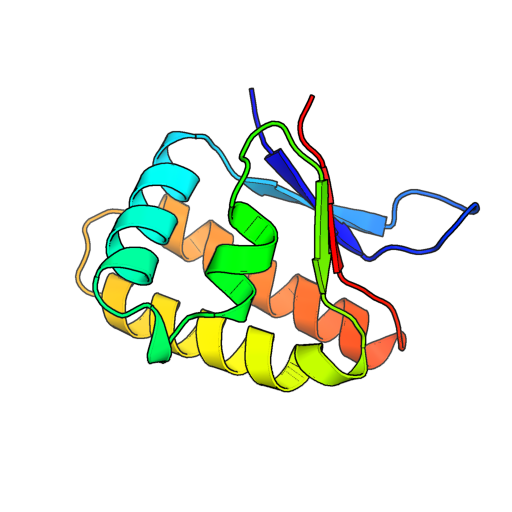? -4.626 0.030 15.550 1.00 90.25 99 GLN A N 1
ATOM 800 C CA . GLN A 1 99 ? -5.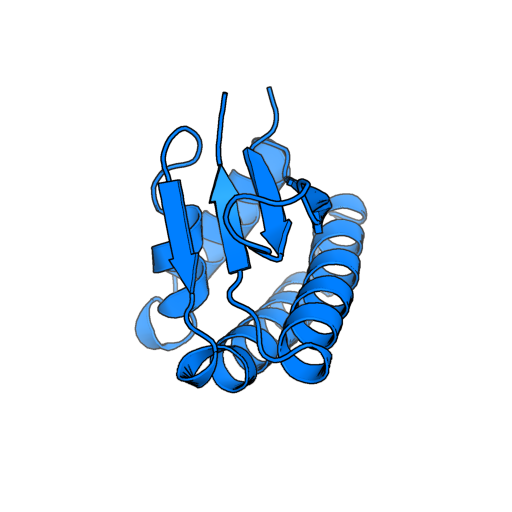288 1.229 16.061 1.00 90.25 99 GLN A CA 1
ATOM 801 C C . GLN A 1 99 ? -6.744 1.370 15.594 1.00 90.25 99 GLN A C 1
ATOM 803 O O . GLN A 1 99 ? -7.435 2.296 16.023 1.00 90.25 99 GLN A O 1
ATOM 808 N N . ARG A 1 100 ? -7.233 0.437 14.762 1.00 91.88 100 ARG A N 1
ATOM 809 C CA . ARG A 1 100 ? -8.580 0.435 14.168 1.00 91.88 100 ARG A CA 1
ATOM 810 C C . ARG A 1 100 ? -8.869 1.725 13.382 1.00 91.88 100 ARG A C 1
ATOM 812 O O . ARG A 1 100 ? -9.920 2.342 13.565 1.00 91.88 100 ARG A O 1
ATOM 819 N N . LYS A 1 101 ? -7.913 2.141 12.548 1.00 91.50 101 LYS A N 1
ATOM 820 C CA . LYS A 1 101 ? -7.937 3.369 11.729 1.00 91.50 101 LYS A CA 1
ATOM 821 C C . LYS A 1 101 ? -7.987 3.064 10.230 1.00 91.50 101 LYS A C 1
ATOM 823 O O . LYS A 1 101 ? -7.933 1.899 9.850 1.00 91.50 101 LYS A O 1
ATOM 828 N N . THR A 1 102 ? -8.143 4.096 9.404 1.00 91.31 102 THR A N 1
ATOM 829 C CA . THR A 1 102 ? -8.058 4.013 7.935 1.00 91.31 102 THR A CA 1
ATOM 830 C C . THR A 1 102 ? -6.676 4.470 7.462 1.00 91.31 102 THR A C 1
ATOM 832 O O . THR A 1 102 ? -5.910 5.056 8.233 1.00 91.31 102 THR A O 1
ATOM 835 N N . ILE A 1 103 ? -6.338 4.157 6.212 1.00 92.50 103 ILE A N 1
ATOM 836 C CA . ILE A 1 103 ? -5.147 4.680 5.536 1.00 92.50 103 ILE A CA 1
ATOM 837 C C . ILE A 1 103 ? -5.606 5.686 4.491 1.00 92.50 103 ILE A C 1
ATOM 839 O O . ILE A 1 103 ? -6.510 5.384 3.706 1.00 92.50 103 ILE A O 1
ATOM 843 N N . LYS A 1 104 ? -4.946 6.841 4.453 1.00 92.12 104 LYS A N 1
ATOM 844 C CA . LYS A 1 104 ? -5.172 7.886 3.460 1.00 92.12 104 LYS A CA 1
ATOM 845 C C . LYS A 1 104 ? -3.883 8.163 2.690 1.00 92.12 104 LYS A C 1
ATOM 847 O O . LYS A 1 104 ? -2.798 8.134 3.262 1.00 92.12 104 LYS A O 1
ATOM 852 N N . ALA A 1 105 ? -4.012 8.419 1.396 1.00 90.44 105 ALA A N 1
ATOM 853 C CA . ALA A 1 105 ? -2.960 8.988 0.568 1.00 90.44 105 ALA A CA 1
ATOM 854 C C . ALA A 1 105 ? -3.340 10.430 0.219 1.00 90.44 105 ALA A C 1
ATOM 856 O O . ALA A 1 105 ? -4.465 10.672 -0.228 1.00 90.44 105 ALA A O 1
ATOM 857 N N . THR A 1 106 ? -2.426 11.369 0.441 1.00 86.31 106 THR A N 1
ATOM 858 C CA . THR A 1 106 ? -2.602 12.806 0.202 1.00 86.31 106 THR A CA 1
ATOM 859 C C . THR A 1 106 ? -1.390 13.341 -0.558 1.00 86.31 106 THR A C 1
ATOM 861 O O . THR A 1 106 ? -0.244 13.072 -0.210 1.00 86.31 106 THR A O 1
ATOM 864 N N . GLY A 1 107 ? -1.629 14.054 -1.658 1.00 77.38 107 GLY A N 1
ATOM 865 C CA . GLY A 1 107 ? -0.572 14.656 -2.472 1.00 77.38 107 GLY A CA 1
ATOM 866 C C . GLY A 1 107 ? -0.715 16.170 -2.515 1.00 77.38 107 GLY A C 1
ATOM 867 O O . GLY A 1 107 ? -1.794 16.659 -2.844 1.00 77.38 107 GLY A O 1
ATOM 868 N N . ASP A 1 108 ? 0.377 16.875 -2.214 1.00 61.28 108 ASP A N 1
ATOM 869 C CA . ASP A 1 108 ? 0.548 18.320 -2.444 1.00 61.28 108 ASP A CA 1
ATOM 870 C C . ASP A 1 108 ? 1.224 18.600 -3.800 1.00 61.28 108 ASP A C 1
ATOM 872 O O . ASP A 1 108 ? 2.132 17.825 -4.200 1.00 61.28 108 ASP A O 1
#

pLDDT: mean 87.0, std 11.23, range [44.12, 97.5]

Sequence (108 aa):
MALDIEIDFGNTKTGESIPLYLNDHSFIMKVANDDESRFPLLIRLLHNYFGEGEVYLIELDDLKSEIAEMEKRLSDSEFDKTREFLRSFSELVQGAINQRKTIKATGD